Protein AF-A0A1Y1MTU7-F1 (afdb_monomer_lite)

Sequence (161 aa):
QKSFKSRRESYIYLISKDLSSYLIPIFPKISPLELQNSVRKAVVQPAADLAHRLHTSVNVFWLKWPLKTASTRLEVYECFNLADGGRVIDLSGTSPESPSRRNIRYLFDIAPGLFVERVEGGRKLPLKAICRPKVLIHGSENQVTHRATLLTWLYSATRDG

pLDDT: mean 82.58, std 9.61, range [47.03, 93.94]

Structure (mmCIF, N/CA/C/O backbone):
data_AF-A0A1Y1MTU7-F1
#
_entry.id   AF-A0A1Y1MTU7-F1
#
loop_
_atom_site.group_PDB
_atom_site.id
_atom_site.type_symbol
_atom_site.label_atom_id
_atom_site.label_alt_id
_atom_site.label_comp_id
_atom_site.label_asym_id
_atom_site.label_entity_id
_atom_site.label_seq_id
_atom_site.pdbx_PDB_ins_code
_atom_site.Cartn_x
_atom_site.Cartn_y
_atom_site.Cartn_z
_atom_site.occupancy
_atom_site.B_iso_or_equiv
_atom_site.auth_seq_id
_atom_site.auth_comp_id
_atom_site.auth_asym_id
_atom_site.auth_atom_id
_atom_site.pdbx_PDB_model_num
ATOM 1 N N . GLN A 1 1 ? -9.768 6.407 33.317 1.00 56.91 1 GLN A N 1
ATOM 2 C CA . GLN A 1 1 ? -10.245 5.564 32.188 1.00 56.91 1 GLN A CA 1
ATOM 3 C C . GLN A 1 1 ? -11.097 6.292 31.126 1.00 56.91 1 GLN A C 1
ATOM 5 O O . GLN A 1 1 ? -11.031 5.875 29.975 1.00 56.91 1 GLN A O 1
ATOM 10 N N . LYS A 1 2 ? -11.838 7.383 31.417 1.00 60.44 2 LYS A N 1
ATOM 11 C CA . LYS A 1 2 ? -12.585 8.160 30.387 1.00 60.44 2 LYS A CA 1
ATOM 12 C C . LYS A 1 2 ? -11.703 8.686 29.237 1.00 60.44 2 LYS A C 1
ATOM 14 O O . LYS A 1 2 ? -12.102 8.626 28.079 1.00 60.44 2 LYS A O 1
ATOM 19 N N . SER A 1 3 ? -10.465 9.085 29.542 1.00 73.88 3 SER A N 1
ATOM 20 C CA . SER A 1 3 ? -9.485 9.543 28.544 1.00 73.88 3 SER A CA 1
ATOM 21 C C . SER A 1 3 ? -9.030 8.455 27.564 1.00 73.88 3 SER A C 1
ATOM 23 O O . SER A 1 3 ? -8.565 8.771 26.475 1.00 73.88 3 SER A O 1
ATOM 25 N N . PHE A 1 4 ? -9.130 7.169 27.919 1.00 74.44 4 PHE A N 1
ATOM 26 C CA . PHE A 1 4 ? -8.778 6.075 27.009 1.00 74.44 4 PHE A CA 1
ATOM 27 C C . PHE A 1 4 ? -9.902 5.800 26.009 1.00 74.44 4 PHE A C 1
ATOM 29 O O . PHE A 1 4 ? -9.639 5.726 24.813 1.00 74.44 4 PHE A O 1
ATOM 36 N N . LYS A 1 5 ? -11.154 5.724 26.485 1.00 80.19 5 LYS A N 1
ATOM 37 C CA . LYS A 1 5 ? -12.327 5.528 25.618 1.00 80.19 5 LYS A CA 1
ATOM 38 C C . LYS A 1 5 ? -12.449 6.646 24.579 1.00 80.19 5 LYS A C 1
ATOM 40 O O . LYS A 1 5 ? -12.550 6.348 23.397 1.00 80.19 5 LYS A O 1
ATOM 45 N N . SER A 1 6 ? -12.305 7.903 25.005 1.00 83.44 6 SER A N 1
ATOM 46 C CA . SER A 1 6 ? -12.344 9.054 24.095 1.00 83.44 6 SER A CA 1
ATOM 47 C C . SER A 1 6 ? -11.201 9.038 23.068 1.00 83.44 6 SER A C 1
ATOM 49 O O . SER A 1 6 ? -11.454 9.181 21.876 1.00 83.44 6 SER A O 1
ATOM 51 N N . ARG A 1 7 ? -9.951 8.763 23.480 1.00 82.19 7 ARG A N 1
ATOM 52 C CA . ARG A 1 7 ? -8.822 8.632 22.534 1.00 82.19 7 ARG A CA 1
ATOM 53 C C . ARG A 1 7 ? -9.042 7.516 21.515 1.00 82.19 7 ARG A C 1
ATOM 55 O O . ARG A 1 7 ? -8.739 7.695 20.339 1.00 82.19 7 ARG A O 1
ATOM 62 N N . ARG A 1 8 ? -9.574 6.378 21.962 1.00 84.12 8 ARG A N 1
ATOM 63 C CA . ARG A 1 8 ? -9.900 5.242 21.099 1.00 84.12 8 ARG A CA 1
ATOM 64 C C . ARG A 1 8 ? -10.965 5.608 20.069 1.00 84.12 8 ARG A C 1
ATOM 66 O O . ARG A 1 8 ? -10.792 5.300 18.896 1.00 84.12 8 ARG A O 1
ATOM 73 N N . GLU A 1 9 ? -12.041 6.263 20.489 1.00 87.94 9 GLU A N 1
ATOM 74 C CA . GLU A 1 9 ? -13.109 6.702 19.587 1.00 87.94 9 GLU A CA 1
ATOM 75 C C . GLU A 1 9 ? -12.597 7.693 18.539 1.00 87.94 9 GLU A C 1
ATOM 77 O O . GLU A 1 9 ? -12.867 7.503 17.354 1.00 87.94 9 GLU A O 1
ATOM 82 N N . SER A 1 10 ? -11.788 8.677 18.944 1.00 87.75 10 SER A N 1
ATOM 83 C CA . SER A 1 10 ? -11.160 9.625 18.015 1.00 87.75 10 SER A CA 1
ATOM 84 C C . SER A 1 10 ? -10.233 8.932 17.015 1.00 87.75 10 SER A C 1
ATOM 86 O O . SER A 1 10 ? -10.238 9.268 15.833 1.00 87.75 10 SER A O 1
ATOM 88 N N . TYR A 1 11 ? -9.462 7.938 17.464 1.00 86.25 11 TYR A N 1
ATOM 89 C CA . TYR A 1 11 ? -8.569 7.173 16.593 1.00 86.25 11 TYR A CA 1
ATOM 90 C C . TYR A 1 11 ? -9.339 6.323 15.575 1.00 86.25 11 TYR A C 1
ATOM 92 O O . TYR A 1 11 ? -9.039 6.356 14.384 1.00 86.25 11 TYR A O 1
ATOM 100 N N . ILE A 1 12 ? -10.379 5.613 16.023 1.00 90.38 12 ILE A N 1
ATOM 101 C CA . ILE A 1 12 ? -11.255 4.825 15.146 1.00 90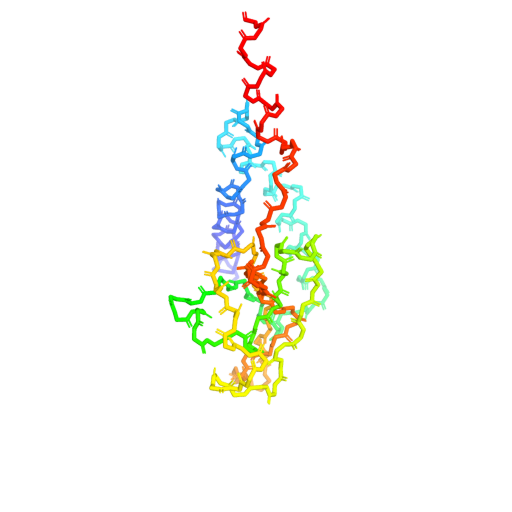.38 12 ILE A CA 1
ATOM 102 C C . ILE A 1 12 ? -11.947 5.729 14.127 1.00 90.38 12 ILE A C 1
ATOM 104 O O . ILE A 1 12 ? -12.039 5.371 12.953 1.00 90.38 12 ILE A O 1
ATOM 108 N N . TYR A 1 13 ? -12.407 6.907 14.549 1.00 91.81 13 TYR A N 1
ATOM 109 C CA . TYR A 1 13 ? -13.000 7.893 13.653 1.00 91.81 13 TYR A CA 1
ATOM 110 C C . TYR A 1 13 ? -12.015 8.350 12.569 1.00 91.81 13 TYR A C 1
ATOM 112 O O . TYR A 1 13 ? -12.375 8.345 11.390 1.00 91.81 13 TYR A O 1
ATOM 120 N N . LEU A 1 14 ? -10.778 8.685 12.953 1.00 89.06 14 LEU A N 1
ATOM 121 C CA . LEU A 1 14 ? -9.739 9.153 12.035 1.00 89.06 14 LEU A CA 1
ATOM 122 C C . LEU A 1 14 ? -9.361 8.079 11.007 1.00 89.06 14 LEU A C 1
ATOM 124 O O . LEU A 1 14 ? -9.408 8.352 9.812 1.00 89.06 14 LEU A O 1
ATOM 128 N N . ILE A 1 15 ? -9.114 6.839 11.445 1.00 88.62 15 ILE A N 1
ATOM 129 C CA . ILE A 1 15 ? -8.839 5.724 10.523 1.00 88.62 15 ILE A CA 1
ATOM 130 C C . ILE A 1 15 ? -10.020 5.476 9.590 1.00 88.62 15 ILE A C 1
ATOM 132 O O . ILE A 1 15 ? -9.827 5.261 8.398 1.00 88.62 15 ILE A O 1
ATOM 136 N N . SER A 1 16 ? -11.249 5.502 10.111 1.00 92.19 16 SER A N 1
ATOM 137 C CA . SER A 1 16 ? -12.436 5.268 9.282 1.00 92.19 16 SER A CA 1
ATOM 138 C C . SER A 1 16 ? -12.584 6.345 8.211 1.00 92.19 16 SER A C 1
ATOM 140 O O . SER A 1 16 ? -12.948 6.029 7.082 1.00 92.19 16 SER A O 1
ATOM 142 N N . LYS A 1 17 ? -12.279 7.605 8.543 1.00 91.19 17 LYS A N 1
ATOM 143 C CA . LYS A 1 17 ? -12.283 8.720 7.591 1.00 91.19 17 LYS A CA 1
ATOM 144 C C . LYS A 1 17 ? -11.222 8.528 6.505 1.00 91.19 17 LYS A C 1
ATOM 146 O O . LYS A 1 17 ? -11.549 8.628 5.326 1.00 91.19 17 LYS A O 1
ATOM 151 N N . ASP A 1 18 ? -9.989 8.216 6.898 1.00 87.81 18 ASP A N 1
ATOM 152 C CA . ASP A 1 18 ? -8.878 8.020 5.963 1.00 87.81 18 ASP A CA 1
ATOM 153 C C . ASP A 1 18 ? -9.128 6.828 5.042 1.00 87.81 18 ASP A C 1
ATOM 155 O O . ASP A 1 18 ? -9.006 6.946 3.829 1.00 87.81 18 ASP A O 1
ATOM 159 N N . LEU A 1 19 ? -9.550 5.686 5.588 1.00 88.38 19 LEU A N 1
ATOM 160 C CA . LEU A 1 19 ? -9.809 4.496 4.782 1.00 88.38 19 LEU A CA 1
ATOM 161 C C . LEU A 1 19 ? -10.961 4.721 3.797 1.00 88.38 19 LEU A C 1
ATOM 163 O O . LEU A 1 19 ? -10.907 4.266 2.659 1.00 88.38 19 LEU A O 1
ATOM 167 N N . SER A 1 20 ? -11.981 5.471 4.212 1.00 90.38 20 SER A N 1
ATOM 168 C CA . SER A 1 20 ? -13.109 5.790 3.337 1.00 90.38 20 SER A CA 1
ATOM 169 C C . SER A 1 20 ? -12.714 6.735 2.214 1.00 90.38 20 SER A C 1
ATOM 171 O O . SER A 1 20 ? -13.192 6.549 1.102 1.00 90.38 20 SER A O 1
ATOM 173 N N . SER A 1 21 ? -11.811 7.694 2.450 1.00 88.00 21 SER A N 1
ATOM 174 C CA . SER A 1 21 ? -11.359 8.611 1.395 1.00 88.00 21 SER A CA 1
ATOM 175 C C . SER A 1 21 ? -10.667 7.875 0.242 1.00 88.00 21 SER A C 1
ATOM 177 O O . SER A 1 21 ? -10.899 8.212 -0.918 1.00 88.00 21 SER A O 1
ATOM 179 N N . TYR A 1 22 ? -9.919 6.806 0.540 1.00 85.19 22 TYR A N 1
ATOM 180 C CA . TYR A 1 22 ? -9.323 5.934 -0.476 1.00 85.19 22 TYR A CA 1
ATOM 181 C C . TYR A 1 22 ? -10.348 5.061 -1.213 1.00 85.19 22 TYR A C 1
ATOM 183 O O . TYR A 1 22 ? -10.104 4.666 -2.350 1.00 85.19 22 TYR A O 1
ATOM 191 N N . LEU A 1 23 ? -11.487 4.751 -0.585 1.00 85.94 23 LEU A N 1
ATOM 192 C CA . LEU A 1 23 ? -12.527 3.888 -1.155 1.00 85.94 23 LEU A CA 1
ATOM 193 C C . LEU A 1 23 ? -13.595 4.653 -1.950 1.00 85.94 23 LEU A C 1
ATOM 195 O O . LEU A 1 23 ? -14.268 4.041 -2.777 1.00 85.94 23 LEU A O 1
ATOM 199 N N . ILE A 1 24 ? -13.741 5.969 -1.753 1.00 87.31 24 ILE A N 1
ATOM 200 C CA . ILE A 1 24 ? -14.709 6.811 -2.485 1.00 87.31 24 ILE A CA 1
ATOM 201 C C . ILE A 1 24 ? -14.661 6.591 -4.011 1.00 87.31 24 ILE A C 1
ATOM 203 O O . ILE A 1 24 ? -15.729 6.401 -4.593 1.00 87.31 24 ILE A O 1
ATOM 207 N N . PRO A 1 25 ? -13.486 6.542 -4.678 1.00 85.19 25 PRO A N 1
ATOM 208 C CA . PRO A 1 25 ? -13.426 6.334 -6.128 1.00 85.19 25 PRO A CA 1
ATOM 209 C C . PRO A 1 25 ? -14.019 4.996 -6.596 1.00 85.19 25 PRO A C 1
ATOM 211 O O . PRO A 1 25 ? -14.447 4.882 -7.740 1.00 85.19 25 PRO A O 1
ATOM 214 N N . ILE A 1 26 ? -14.047 3.985 -5.722 1.00 87.62 26 ILE A N 1
ATOM 215 C CA . ILE A 1 26 ? -14.569 2.642 -6.017 1.00 87.62 26 ILE A CA 1
ATOM 216 C C . ILE A 1 26 ? -16.092 2.591 -5.813 1.00 87.62 26 ILE A C 1
ATOM 218 O O . ILE A 1 26 ? -16.784 1.830 -6.488 1.00 87.62 26 ILE A O 1
ATOM 222 N N . PHE A 1 27 ? -16.633 3.425 -4.918 1.00 85.75 27 PHE A N 1
ATOM 223 C CA . PHE A 1 27 ? -18.054 3.452 -4.556 1.00 85.75 27 PHE A CA 1
ATOM 224 C C . PHE A 1 27 ? -18.708 4.810 -4.869 1.00 85.75 27 PHE A C 1
ATOM 226 O O . PHE A 1 27 ? -19.190 5.484 -3.958 1.00 85.75 27 PHE A O 1
ATOM 233 N N . PRO A 1 28 ? -18.807 5.211 -6.152 1.00 81.44 28 PRO A N 1
ATOM 234 C CA . PRO A 1 28 ? -19.260 6.552 -6.537 1.00 81.44 28 PRO A CA 1
ATOM 235 C C . PRO A 1 28 ? -20.729 6.849 -6.190 1.00 81.44 28 PRO A C 1
ATOM 237 O O . PRO A 1 28 ? -21.139 8.004 -6.189 1.00 81.44 28 PRO A O 1
ATOM 240 N N . LYS A 1 29 ? -21.537 5.816 -5.913 1.00 88.38 29 LYS A N 1
ATOM 241 C CA . LYS A 1 29 ? -22.973 5.936 -5.606 1.00 88.38 29 LYS A CA 1
ATOM 242 C C . LYS A 1 29 ? -23.281 6.060 -4.110 1.00 88.38 29 LYS A C 1
ATOM 244 O O . LYS A 1 29 ? -24.436 6.271 -3.758 1.00 88.38 29 LYS A O 1
ATOM 249 N N . ILE A 1 30 ? -22.287 5.877 -3.241 1.00 89.81 30 ILE A N 1
ATOM 250 C CA . ILE A 1 30 ? -22.466 5.907 -1.785 1.00 89.81 30 ILE A CA 1
ATOM 251 C C . ILE A 1 30 ? -21.982 7.258 -1.271 1.00 89.81 30 ILE A C 1
ATOM 253 O O . ILE A 1 30 ? -20.907 7.723 -1.652 1.00 89.81 30 ILE A O 1
ATOM 257 N N . SER A 1 31 ? -22.752 7.893 -0.386 1.00 92.69 31 SER A N 1
ATOM 258 C CA . SER A 1 31 ? -22.308 9.154 0.203 1.00 92.69 31 SER A CA 1
ATOM 259 C C . SER A 1 31 ? -21.047 8.943 1.064 1.00 92.69 31 SER A C 1
ATOM 261 O O . SER A 1 31 ? -20.906 7.904 1.719 1.00 92.69 31 SER A O 1
ATOM 263 N N . PRO A 1 32 ? -20.125 9.923 1.143 1.00 89.00 32 PRO A N 1
ATOM 264 C CA . PRO A 1 32 ? -18.910 9.788 1.953 1.00 89.00 32 PRO A CA 1
ATOM 265 C C . PRO A 1 32 ? -19.190 9.437 3.421 1.00 89.00 32 PRO A C 1
ATOM 267 O O . PRO A 1 32 ? -18.441 8.679 4.036 1.00 89.00 32 PRO A O 1
ATOM 270 N N . LEU A 1 33 ? -20.290 9.957 3.974 1.00 92.06 33 LEU A N 1
ATOM 271 C CA . LEU A 1 33 ? -20.700 9.710 5.354 1.00 92.06 33 LEU A CA 1
ATOM 272 C C . LEU A 1 33 ? -21.207 8.276 5.561 1.00 92.06 33 LEU A C 1
ATOM 274 O O . LEU A 1 33 ? -20.858 7.633 6.552 1.00 92.06 33 LEU A O 1
ATOM 278 N N . GLU A 1 34 ? -22.015 7.755 4.636 1.00 92.75 34 GLU A N 1
ATOM 279 C CA . GLU A 1 34 ? -22.486 6.367 4.691 1.00 92.75 34 GLU A CA 1
ATOM 280 C C . GLU A 1 34 ? -21.334 5.384 4.513 1.00 92.75 34 GLU A C 1
ATOM 282 O O . GLU A 1 34 ? -21.235 4.419 5.275 1.00 92.75 34 GLU A O 1
ATOM 287 N N . LEU A 1 35 ? -20.426 5.663 3.573 1.00 91.44 35 LEU A N 1
ATOM 288 C CA . LEU A 1 35 ? -19.230 4.856 3.362 1.00 91.44 35 LEU A CA 1
ATOM 289 C C . LEU A 1 35 ? -18.371 4.830 4.629 1.00 91.44 35 LEU A C 1
ATOM 291 O O . LEU A 1 35 ? -18.019 3.751 5.102 1.00 91.44 35 LEU A O 1
ATOM 295 N N . GLN A 1 36 ? -18.129 5.991 5.246 1.00 93.69 36 GLN A N 1
ATOM 296 C CA . GLN A 1 36 ? -17.398 6.085 6.510 1.00 93.69 36 GLN A CA 1
ATOM 297 C C . GLN A 1 36 ? -18.053 5.291 7.634 1.00 93.69 36 GLN A C 1
ATOM 299 O O . GLN A 1 36 ? -17.369 4.565 8.359 1.00 93.69 36 GLN A O 1
ATOM 304 N N . ASN A 1 37 ? -19.370 5.398 7.786 1.00 93.19 37 ASN A N 1
ATOM 305 C CA . ASN A 1 37 ? -20.098 4.666 8.815 1.00 93.19 37 ASN A CA 1
ATOM 306 C C . ASN A 1 37 ? -20.071 3.152 8.577 1.00 93.19 37 ASN A C 1
ATOM 308 O O . ASN A 1 37 ? -19.912 2.388 9.533 1.00 93.19 37 ASN A O 1
ATOM 312 N N . SER A 1 38 ? -20.191 2.722 7.320 1.00 93.19 38 SER A N 1
ATOM 313 C CA . SER A 1 38 ? -20.116 1.315 6.926 1.00 93.19 38 SER A CA 1
ATOM 314 C C . SER A 1 38 ? -18.723 0.742 7.196 1.00 93.19 38 SER A C 1
ATOM 316 O O . SER A 1 38 ? -18.585 -0.225 7.943 1.00 93.19 38 SER A O 1
ATOM 318 N N . VAL A 1 39 ? -17.675 1.415 6.711 1.00 92.50 39 VAL A N 1
ATOM 319 C CA . VAL A 1 39 ? -16.266 1.051 6.928 1.00 92.50 39 VAL A CA 1
ATOM 320 C C . VAL A 1 39 ? -15.928 0.993 8.417 1.00 92.50 39 VAL A C 1
ATOM 322 O O . VAL A 1 39 ? -15.296 0.039 8.882 1.00 92.50 39 VAL A O 1
ATOM 325 N N . ARG A 1 40 ? -16.390 1.980 9.193 1.00 93.31 40 ARG A N 1
ATOM 326 C CA . ARG A 1 40 ? -16.198 2.006 10.643 1.00 93.31 40 ARG A CA 1
ATOM 327 C C . ARG A 1 40 ? -16.771 0.756 11.302 1.00 93.31 40 ARG A C 1
ATOM 329 O O . ARG A 1 40 ? -16.073 0.126 12.091 1.00 93.31 40 ARG A O 1
ATOM 336 N N . LYS A 1 41 ? -18.029 0.415 11.006 1.00 93.62 41 LYS A N 1
ATOM 337 C CA . LYS A 1 41 ? -18.750 -0.695 11.651 1.00 93.62 41 LYS A CA 1
ATOM 338 C C . LYS A 1 41 ? -18.269 -2.068 11.182 1.00 93.62 41 LYS A C 1
ATOM 340 O O . LYS A 1 41 ? -18.147 -2.964 12.007 1.00 93.62 41 LYS A O 1
ATOM 345 N N . ALA A 1 42 ? -18.006 -2.224 9.888 1.00 92.12 42 ALA A N 1
ATOM 346 C CA . ALA A 1 42 ? -17.687 -3.515 9.285 1.00 92.12 42 ALA A CA 1
ATOM 347 C C . ALA A 1 42 ? -16.203 -3.891 9.403 1.00 92.12 42 ALA A C 1
ATOM 349 O O . ALA A 1 42 ? -15.885 -5.073 9.490 1.00 92.12 42 ALA A O 1
ATOM 350 N N . VAL A 1 43 ? -15.296 -2.906 9.410 1.00 91.19 43 VAL A N 1
ATOM 351 C CA . VAL A 1 43 ? -13.849 -3.158 9.298 1.00 91.19 43 VAL A CA 1
ATOM 352 C C . VAL A 1 43 ? -13.083 -2.587 10.484 1.00 91.19 43 VAL A C 1
ATOM 354 O O . VAL A 1 43 ? -12.451 -3.330 11.233 1.00 91.19 43 VAL A O 1
ATOM 357 N N . VAL A 1 44 ? -13.140 -1.267 10.682 1.00 90.56 44 VAL A N 1
ATOM 358 C CA . VAL A 1 44 ? -12.215 -0.575 11.597 1.00 90.56 44 VAL A CA 1
ATOM 359 C C . VAL A 1 44 ? -12.492 -0.927 13.057 1.00 90.56 44 VAL A C 1
ATOM 361 O O . VAL A 1 44 ? -11.566 -1.236 13.806 1.00 90.56 44 VAL A O 1
ATOM 364 N N . GLN A 1 45 ? -13.760 -0.901 13.470 1.00 90.06 45 GLN A N 1
ATOM 365 C CA . GLN A 1 45 ? -14.167 -1.192 14.843 1.00 90.06 45 GLN A CA 1
ATOM 366 C C . GLN A 1 45 ? -13.868 -2.659 15.224 1.00 90.06 45 GLN A C 1
ATOM 368 O O . GLN A 1 45 ? -13.146 -2.850 16.206 1.00 90.06 45 GLN A O 1
ATOM 373 N N . PRO A 1 46 ? -14.276 -3.681 14.436 1.00 90.19 46 PRO A N 1
ATOM 374 C CA . PRO A 1 46 ? -13.910 -5.074 14.701 1.00 90.19 46 PRO A CA 1
ATOM 375 C C . PRO A 1 46 ? -12.398 -5.321 14.721 1.00 90.19 46 PRO A C 1
ATOM 377 O O . PRO A 1 46 ? -11.912 -6.029 15.600 1.00 90.19 46 PRO A O 1
ATOM 380 N N . ALA A 1 47 ? -11.636 -4.711 13.806 1.00 86.12 47 ALA A N 1
ATOM 381 C CA . ALA A 1 47 ? -10.180 -4.850 13.780 1.00 86.12 47 ALA A CA 1
ATOM 382 C C . ALA A 1 47 ? -9.524 -4.256 15.038 1.00 86.12 47 ALA A C 1
ATOM 384 O O . ALA A 1 47 ? -8.634 -4.871 15.626 1.00 86.12 47 ALA A O 1
ATOM 385 N N . ALA A 1 48 ? -9.992 -3.090 15.494 1.00 85.50 48 ALA A N 1
ATOM 386 C CA . ALA A 1 48 ? -9.513 -2.471 16.727 1.00 85.50 48 ALA A CA 1
ATOM 387 C C . ALA A 1 48 ? -9.877 -3.297 17.974 1.00 85.50 48 ALA A C 1
ATOM 389 O O . ALA A 1 48 ? -9.073 -3.397 18.902 1.00 85.50 48 ALA A O 1
ATOM 390 N N . ASP A 1 49 ? -11.076 -3.887 18.012 1.00 86.88 49 ASP A N 1
ATOM 391 C CA . ASP A 1 49 ? -11.505 -4.792 19.085 1.00 86.88 49 ASP A CA 1
ATOM 392 C C . ASP A 1 49 ? -10.664 -6.076 19.114 1.00 86.88 49 ASP A C 1
ATOM 394 O O . ASP A 1 49 ? -10.217 -6.499 20.182 1.00 86.88 49 ASP A O 1
ATOM 398 N N . LEU A 1 50 ? -10.387 -6.663 17.948 1.00 83.88 50 LEU A N 1
ATOM 399 C CA . LEU A 1 50 ? -9.540 -7.846 17.821 1.00 83.88 50 LEU A CA 1
ATOM 400 C C . LEU A 1 50 ? -8.099 -7.561 18.264 1.00 83.88 50 LEU A C 1
ATOM 402 O O . LEU A 1 50 ? -7.556 -8.302 19.079 1.00 83.88 50 LEU A O 1
ATOM 406 N N . ALA A 1 51 ? -7.503 -6.464 17.791 1.00 80.44 51 ALA A N 1
ATOM 407 C CA . ALA A 1 51 ? -6.154 -6.050 18.177 1.00 80.44 51 ALA A CA 1
ATOM 408 C C . ALA A 1 51 ? -6.027 -5.831 19.694 1.00 80.44 51 ALA A C 1
ATOM 410 O O . ALA A 1 51 ? -5.028 -6.210 20.310 1.00 80.44 51 ALA A O 1
ATOM 411 N N . HIS A 1 52 ? -7.064 -5.259 20.315 1.00 80.94 52 HIS A N 1
ATOM 412 C CA . HIS A 1 52 ? -7.115 -5.094 21.763 1.00 80.94 52 HIS A CA 1
ATOM 413 C C . HIS A 1 52 ? -7.157 -6.443 22.494 1.00 80.94 52 HIS A C 1
ATOM 415 O O . HIS A 1 52 ? -6.378 -6.646 23.422 1.00 80.94 52 HIS A O 1
ATOM 421 N N . ARG A 1 53 ? -8.014 -7.378 22.055 1.00 81.38 53 ARG A N 1
ATOM 422 C CA . ARG A 1 53 ? -8.145 -8.719 22.661 1.00 81.38 53 ARG A CA 1
ATOM 423 C C . ARG A 1 53 ? -6.881 -9.560 22.526 1.00 81.38 53 ARG A C 1
ATOM 425 O O . ARG A 1 53 ? -6.528 -10.289 23.445 1.00 81.38 53 ARG A O 1
ATOM 432 N N . LEU A 1 54 ? -6.206 -9.459 21.386 1.00 76.31 54 LEU A N 1
ATOM 433 C CA . LEU A 1 54 ? -4.989 -10.214 21.100 1.00 76.31 54 LEU A CA 1
ATOM 434 C C . LEU A 1 54 ? -3.729 -9.584 21.714 1.00 76.31 54 LEU A C 1
ATOM 436 O O . LEU A 1 54 ? -2.636 -10.094 21.488 1.00 76.31 54 LEU A O 1
ATOM 440 N N . HIS A 1 55 ? -3.854 -8.476 22.457 1.00 69.56 55 HIS A N 1
ATOM 441 C CA . HIS A 1 55 ? -2.721 -7.714 22.990 1.00 69.56 55 HIS A CA 1
ATOM 442 C C . HIS A 1 55 ? -1.658 -7.391 21.923 1.00 69.56 55 HIS A C 1
ATOM 444 O O . HIS A 1 55 ? -0.473 -7.264 22.227 1.00 69.56 55 HIS A O 1
ATOM 450 N N . THR A 1 56 ? -2.057 -7.197 20.658 1.00 66.81 56 THR A N 1
ATOM 451 C CA . THR A 1 56 ? -1.113 -6.907 19.559 1.00 66.81 56 THR A CA 1
ATOM 452 C C . THR A 1 56 ? -0.510 -5.500 19.656 1.00 66.81 56 THR A C 1
ATOM 454 O O . THR A 1 56 ? 0.207 -5.067 18.757 1.00 66.81 56 THR A O 1
ATOM 457 N N . SER A 1 57 ? -0.781 -4.775 20.748 1.00 59.25 57 SER A N 1
ATOM 458 C CA . SER A 1 57 ? -0.505 -3.353 20.965 1.00 59.25 57 SER A CA 1
ATOM 459 C C . SER A 1 57 ? 0.970 -2.983 21.105 1.00 59.25 57 SER A C 1
ATOM 461 O O . SER A 1 57 ? 1.276 -1.841 21.437 1.00 59.25 57 SER A O 1
ATOM 463 N N . VAL A 1 58 ? 1.889 -3.918 20.889 1.00 64.75 58 VAL A N 1
ATOM 464 C CA . VAL A 1 58 ? 3.326 -3.632 20.927 1.00 64.75 58 VAL A CA 1
ATOM 465 C C . VAL A 1 58 ? 3.820 -3.118 19.573 1.00 64.75 58 VAL A C 1
ATOM 467 O O . VAL A 1 58 ? 4.758 -2.332 19.506 1.00 64.75 58 VAL A O 1
ATOM 470 N N . ASN A 1 59 ? 3.176 -3.525 18.480 1.00 74.56 59 ASN A N 1
ATOM 471 C CA . ASN A 1 59 ? 3.650 -3.237 17.133 1.00 74.56 59 ASN A CA 1
ATOM 472 C C . ASN A 1 59 ? 2.751 -2.200 16.455 1.00 74.56 59 ASN A C 1
ATOM 474 O O . ASN A 1 59 ? 1.537 -2.374 16.369 1.00 74.56 59 ASN A O 1
ATOM 478 N N . VAL A 1 60 ? 3.356 -1.129 15.949 1.00 80.00 60 VAL A N 1
ATOM 479 C CA . VAL A 1 60 ? 2.682 -0.083 15.177 1.00 80.00 60 VAL A CA 1
ATOM 480 C C . VAL A 1 60 ? 2.879 -0.373 13.695 1.00 80.00 60 VAL A C 1
ATOM 482 O O . VAL A 1 60 ? 4.007 -0.527 13.232 1.00 80.00 60 VAL A O 1
ATOM 485 N N . PHE A 1 61 ? 1.790 -0.449 12.938 1.00 82.69 61 PHE A N 1
ATOM 486 C CA . PHE A 1 61 ? 1.840 -0.694 11.500 1.00 82.69 61 PHE A CA 1
ATOM 487 C C . PHE A 1 61 ? 1.663 0.609 10.726 1.00 82.69 61 PHE A C 1
ATOM 489 O O . PHE A 1 61 ? 0.855 1.458 11.098 1.00 82.69 61 PHE A O 1
ATOM 496 N N . TRP A 1 62 ? 2.410 0.753 9.637 1.00 81.38 62 TRP A N 1
ATOM 497 C CA . TRP A 1 62 ? 2.436 1.953 8.814 1.00 81.38 62 TRP A CA 1
ATOM 498 C C . TRP A 1 62 ? 2.253 1.593 7.346 1.00 81.38 62 TRP A C 1
ATOM 500 O O . TRP A 1 62 ? 2.970 0.740 6.823 1.00 81.38 62 TRP A O 1
ATOM 510 N N . LEU A 1 63 ? 1.339 2.293 6.677 1.00 86.06 63 LEU A N 1
ATOM 511 C CA . LEU A 1 63 ? 1.242 2.300 5.222 1.00 86.06 63 LEU A CA 1
ATOM 512 C C . LEU A 1 63 ? 2.005 3.511 4.696 1.00 86.06 63 LEU A C 1
ATOM 514 O O . LEU A 1 63 ? 1.703 4.643 5.075 1.00 86.06 63 LEU A O 1
ATOM 518 N N . LYS A 1 64 ? 3.019 3.282 3.859 1.00 87.88 64 LYS A N 1
ATOM 519 C CA . LYS A 1 64 ? 3.832 4.361 3.282 1.00 87.88 64 LYS A CA 1
ATOM 520 C C . LYS A 1 64 ? 3.881 4.245 1.768 1.00 87.88 64 LYS A C 1
ATOM 522 O O . LYS A 1 64 ? 4.329 3.227 1.240 1.00 87.88 64 LYS A O 1
ATOM 527 N N . TRP A 1 65 ? 3.439 5.301 1.094 1.00 90.25 65 TRP A N 1
ATOM 528 C CA . TRP A 1 65 ? 3.635 5.467 -0.342 1.00 90.25 65 TRP A CA 1
ATOM 529 C C . TRP A 1 65 ? 5.122 5.667 -0.669 1.00 90.25 65 TRP A C 1
ATOM 531 O O . TRP A 1 65 ? 5.885 6.102 0.207 1.00 90.25 65 TRP A O 1
ATOM 541 N N . PRO A 1 66 ? 5.556 5.330 -1.896 1.00 89.75 66 PRO A N 1
ATOM 542 C CA . PRO A 1 66 ? 6.890 5.670 -2.372 1.00 89.75 66 PRO A CA 1
ATOM 543 C C . PRO A 1 66 ? 7.191 7.165 -2.194 1.00 89.75 66 PRO A C 1
ATOM 545 O O . PRO A 1 66 ? 6.306 8.020 -2.175 1.00 89.75 66 PRO A O 1
ATOM 548 N N . LEU A 1 67 ? 8.467 7.482 -1.979 1.00 86.00 67 LEU A N 1
ATOM 549 C CA . LEU A 1 67 ? 8.901 8.865 -1.787 1.00 86.00 67 LEU A CA 1
ATOM 550 C C . LEU A 1 67 ? 9.050 9.548 -3.148 1.00 86.00 67 LEU A C 1
ATOM 552 O O . LEU A 1 67 ? 9.209 8.885 -4.164 1.00 86.00 67 LEU A O 1
ATOM 556 N N . LYS A 1 68 ? 9.126 10.884 -3.177 1.00 83.44 68 LYS A N 1
ATOM 557 C CA . LYS A 1 68 ? 9.399 11.638 -4.420 1.00 83.44 68 LYS A CA 1
ATOM 558 C C . LYS A 1 68 ? 10.689 11.205 -5.133 1.00 83.44 68 LYS A C 1
ATOM 560 O O . LYS A 1 68 ? 10.835 11.412 -6.328 1.00 83.44 68 LYS A O 1
ATOM 565 N N . THR A 1 69 ? 11.620 10.604 -4.396 1.00 83.50 69 THR A N 1
ATOM 566 C CA . THR A 1 69 ? 12.878 10.043 -4.898 1.00 83.50 69 THR A CA 1
ATOM 567 C C . THR A 1 69 ? 12.754 8.580 -5.338 1.00 83.50 69 THR A C 1
ATOM 569 O O . THR A 1 69 ? 13.764 7.898 -5.485 1.00 83.50 69 THR A O 1
ATOM 572 N N . ALA A 1 70 ? 11.535 8.066 -5.541 1.00 82.12 70 ALA A N 1
ATOM 573 C CA . ALA A 1 70 ? 11.322 6.662 -5.872 1.00 82.12 70 ALA A CA 1
ATOM 574 C C . ALA A 1 70 ? 12.051 6.235 -7.154 1.00 82.12 70 ALA A C 1
ATOM 576 O O . ALA A 1 70 ? 12.585 5.130 -7.216 1.00 82.12 70 ALA A O 1
ATOM 577 N N . SER A 1 71 ? 12.153 7.139 -8.133 1.00 82.75 71 SER A N 1
ATOM 578 C CA . SER A 1 71 ? 12.842 6.901 -9.404 1.00 82.75 71 SER A CA 1
ATOM 579 C C . SER A 1 71 ? 14.328 6.564 -9.258 1.00 82.75 71 SER A C 1
ATOM 581 O O . SER A 1 71 ? 14.861 5.842 -10.095 1.00 82.75 71 SER A O 1
ATOM 583 N N . THR A 1 72 ? 14.998 7.038 -8.203 1.00 83.25 72 THR A N 1
ATOM 584 C CA . THR A 1 72 ? 16.436 6.803 -7.984 1.00 83.25 72 THR A CA 1
ATOM 585 C C . THR A 1 72 ? 16.724 5.634 -7.045 1.00 83.25 72 THR A C 1
ATOM 587 O O . THR A 1 72 ? 17.857 5.160 -6.995 1.00 83.25 72 THR A O 1
ATOM 590 N N . ARG A 1 73 ? 15.713 5.140 -6.316 1.00 86.56 73 ARG A N 1
ATOM 591 C CA . ARG A 1 73 ? 15.854 4.108 -5.274 1.00 86.56 73 ARG A CA 1
ATOM 592 C C . ARG A 1 73 ? 14.974 2.887 -5.520 1.00 86.56 73 ARG A C 1
ATOM 594 O O . ARG A 1 73 ? 14.260 2.425 -4.634 1.00 86.56 73 ARG A O 1
ATOM 601 N N . LEU A 1 74 ? 15.008 2.349 -6.734 1.00 88.06 74 LEU A N 1
ATOM 602 C CA . LEU A 1 74 ? 14.144 1.229 -7.113 1.00 88.06 74 LEU A CA 1
ATOM 603 C C . LEU A 1 74 ? 14.407 -0.068 -6.317 1.00 88.06 74 LEU A C 1
ATOM 605 O O . LEU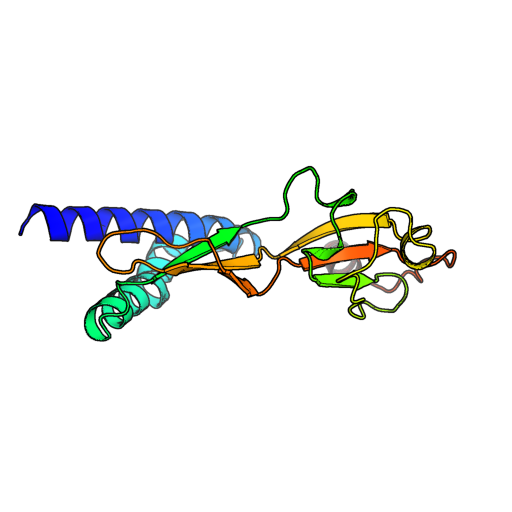 A 1 74 ? 13.499 -0.880 -6.177 1.00 88.06 74 LEU A O 1
ATOM 609 N N . GLU A 1 75 ? 15.588 -0.238 -5.706 1.00 87.50 75 GLU A N 1
ATOM 610 C CA . GLU A 1 75 ? 15.940 -1.405 -4.870 1.00 87.50 75 GLU A CA 1
ATOM 611 C C . GLU A 1 75 ? 15.038 -1.596 -3.648 1.00 87.50 75 GLU A C 1
ATOM 613 O O . GLU A 1 75 ? 14.951 -2.706 -3.119 1.00 87.50 75 GLU A O 1
ATOM 618 N N . VAL A 1 76 ? 14.403 -0.527 -3.155 1.00 88.19 76 VAL A N 1
ATOM 619 C CA . VAL A 1 76 ? 13.549 -0.608 -1.960 1.00 88.19 76 VAL A CA 1
ATOM 620 C C . VAL A 1 76 ? 12.088 -0.929 -2.287 1.00 88.19 76 VAL A C 1
ATOM 622 O O . VAL A 1 76 ? 11.290 -1.111 -1.363 1.00 88.19 76 VAL A O 1
ATOM 625 N N . TYR A 1 77 ? 11.738 -1.022 -3.572 1.00 90.75 77 TYR A N 1
ATOM 626 C CA . TYR A 1 77 ? 10.378 -1.249 -4.052 1.00 90.75 77 TYR A CA 1
ATOM 627 C C . TYR A 1 77 ? 10.241 -2.592 -4.764 1.00 90.75 77 TYR A C 1
ATOM 629 O O . TYR A 1 77 ? 11.209 -3.193 -5.225 1.00 90.75 77 TYR A O 1
ATOM 637 N N . GLU A 1 78 ? 9.006 -3.065 -4.856 1.00 92.12 78 GLU A N 1
ATOM 638 C CA . GLU A 1 78 ? 8.632 -4.155 -5.747 1.00 92.12 78 GLU A CA 1
ATOM 639 C C . GLU A 1 78 ? 8.275 -3.552 -7.111 1.00 92.12 78 GLU A C 1
ATOM 641 O O . GLU A 1 78 ? 7.301 -2.803 -7.238 1.00 92.12 78 GLU A O 1
ATOM 646 N N . CYS A 1 79 ? 9.110 -3.817 -8.116 1.00 91.38 79 CYS A N 1
ATOM 647 C CA . CYS A 1 79 ? 9.023 -3.163 -9.416 1.00 91.38 79 CYS A CA 1
ATOM 648 C C . CYS A 1 79 ? 8.275 -4.043 -10.419 1.00 91.38 79 CYS A C 1
ATOM 650 O O . CYS A 1 79 ? 8.728 -5.137 -10.743 1.00 91.38 79 CYS A O 1
ATOM 652 N N . PHE A 1 80 ? 7.155 -3.553 -10.943 1.00 91.25 80 PHE A N 1
ATOM 653 C CA . PHE A 1 80 ? 6.360 -4.234 -11.964 1.00 91.25 80 PHE A CA 1
ATOM 654 C C . PHE A 1 80 ? 6.748 -3.706 -13.344 1.00 91.25 80 PHE A C 1
ATOM 656 O O . PHE A 1 80 ? 6.601 -2.513 -13.605 1.00 91.25 80 PHE A O 1
ATOM 663 N N . ASN A 1 81 ? 7.239 -4.569 -14.236 1.00 88.31 81 ASN A N 1
ATOM 664 C CA . ASN A 1 81 ? 7.634 -4.161 -15.581 1.00 88.31 81 ASN A CA 1
ATOM 665 C C . ASN A 1 81 ? 6.452 -4.173 -16.544 1.00 88.31 81 ASN A C 1
ATOM 667 O O . ASN A 1 81 ? 5.956 -5.230 -16.930 1.00 88.31 81 ASN A O 1
ATOM 671 N N . LEU A 1 82 ? 6.058 -2.988 -16.996 1.00 87.06 82 LEU A N 1
ATOM 672 C CA . LEU A 1 82 ? 4.995 -2.812 -17.974 1.00 87.06 82 LEU A CA 1
ATOM 673 C C . LEU A 1 82 ? 5.295 -3.511 -19.310 1.00 87.06 82 LEU A C 1
ATOM 6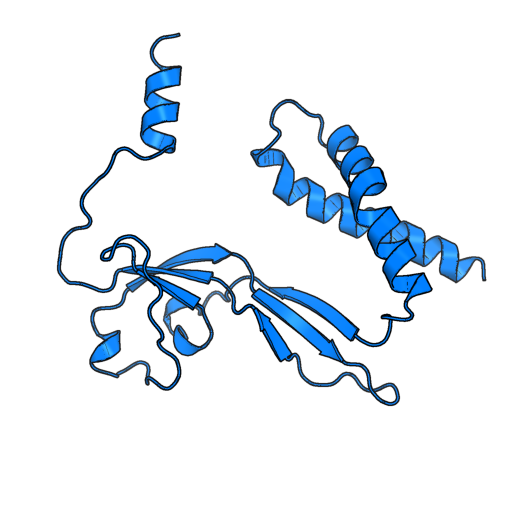75 O O . LEU A 1 82 ? 4.389 -4.079 -19.913 1.00 87.06 82 LEU A O 1
ATOM 679 N N . ALA A 1 83 ? 6.552 -3.493 -19.764 1.00 84.25 83 ALA A N 1
ATOM 680 C CA . ALA A 1 83 ? 6.934 -4.094 -21.043 1.00 84.25 83 ALA A CA 1
ATOM 681 C C . ALA A 1 83 ? 6.863 -5.630 -21.034 1.00 84.25 83 ALA A C 1
ATOM 683 O O . ALA A 1 83 ? 6.662 -6.240 -22.079 1.00 84.25 83 ALA A O 1
ATOM 684 N N . ASP A 1 84 ? 6.977 -6.245 -19.855 1.00 82.19 84 ASP A N 1
ATOM 685 C CA . ASP A 1 84 ? 6.928 -7.699 -19.659 1.00 82.19 84 ASP A CA 1
ATOM 686 C C . ASP A 1 84 ? 5.611 -8.127 -18.987 1.00 82.19 84 ASP A C 1
ATOM 688 O O . ASP A 1 84 ? 5.574 -8.930 -18.054 1.00 82.19 84 ASP A O 1
ATOM 692 N N . GLY A 1 85 ? 4.502 -7.503 -19.400 1.00 77.38 85 GLY A N 1
ATOM 693 C CA . GLY A 1 85 ? 3.156 -7.876 -18.955 1.00 77.38 85 GLY A CA 1
ATOM 694 C C . GLY A 1 85 ? 2.900 -7.715 -17.452 1.00 77.38 85 GLY A C 1
ATOM 695 O O . GLY A 1 85 ? 2.008 -8.370 -16.919 1.00 77.38 85 GLY A O 1
ATOM 696 N N . GLY A 1 86 ? 3.667 -6.869 -16.760 1.00 82.06 86 GLY A N 1
ATOM 697 C CA . GLY A 1 86 ? 3.554 -6.654 -15.319 1.00 82.06 86 GLY A CA 1
ATOM 698 C C . GLY A 1 86 ? 4.315 -7.674 -14.471 1.00 82.06 86 GLY A C 1
ATOM 699 O O . GLY A 1 86 ? 4.008 -7.823 -13.291 1.00 82.06 86 GLY A O 1
ATOM 700 N N . ARG A 1 87 ? 5.297 -8.392 -15.024 1.00 86.12 87 ARG A N 1
ATOM 701 C CA . ARG A 1 87 ? 6.162 -9.261 -14.214 1.00 86.12 87 ARG A CA 1
ATOM 702 C C . ARG A 1 87 ? 7.012 -8.452 -13.237 1.00 86.12 87 ARG A C 1
ATOM 704 O O . ARG A 1 87 ? 7.443 -7.336 -13.532 1.00 86.12 87 ARG A O 1
ATOM 711 N N . VAL A 1 88 ? 7.240 -9.035 -12.063 1.00 89.19 88 VAL A N 1
ATOM 712 C CA . VAL A 1 88 ? 8.059 -8.421 -11.014 1.00 89.19 88 VAL A CA 1
ATOM 713 C C . VAL A 1 88 ? 9.532 -8.558 -11.382 1.00 89.19 88 VAL A C 1
ATOM 715 O O . VAL A 1 88 ? 10.004 -9.658 -11.661 1.00 89.19 88 VAL A O 1
ATOM 718 N N . ILE A 1 89 ? 10.253 -7.441 -11.356 1.00 88.12 89 ILE A N 1
ATOM 719 C CA . ILE A 1 89 ? 11.708 -7.395 -11.474 1.00 88.12 89 ILE A CA 1
ATOM 720 C C . ILE A 1 89 ? 12.286 -7.134 -10.089 1.00 88.12 89 ILE A C 1
ATOM 722 O O . ILE A 1 89 ? 11.940 -6.147 -9.436 1.00 88.12 89 ILE A O 1
ATOM 726 N N . ASP A 1 90 ? 13.196 -8.005 -9.658 1.00 85.06 90 ASP A N 1
ATOM 727 C CA . ASP A 1 90 ? 13.977 -7.763 -8.453 1.00 85.06 90 ASP A CA 1
ATOM 728 C C . ASP A 1 90 ? 15.202 -6.907 -8.784 1.00 85.06 90 ASP A C 1
ATOM 730 O O . ASP A 1 90 ? 16.085 -7.303 -9.543 1.00 85.06 90 ASP A O 1
ATOM 734 N N . LEU A 1 91 ? 15.233 -5.707 -8.211 1.00 85.19 91 LEU A N 1
ATOM 735 C CA . LEU A 1 91 ? 16.357 -4.777 -8.300 1.00 85.19 91 LEU A CA 1
ATOM 736 C C . LEU A 1 91 ? 17.110 -4.673 -6.973 1.00 85.19 91 LEU A C 1
ATOM 738 O O . LEU A 1 91 ? 17.960 -3.791 -6.812 1.00 85.19 91 LEU A O 1
ATOM 742 N N . SER A 1 92 ? 16.823 -5.551 -6.011 1.00 83.12 92 SER A N 1
ATOM 743 C CA . SER A 1 92 ? 17.563 -5.587 -4.759 1.00 83.12 92 SER A CA 1
ATOM 744 C C . SER A 1 92 ? 19.050 -5.879 -5.011 1.00 83.12 92 SER A C 1
ATOM 746 O O . SER A 1 92 ? 19.421 -6.656 -5.886 1.00 83.12 92 SER A O 1
ATOM 748 N N . GLY A 1 93 ? 19.931 -5.158 -4.311 1.00 80.25 93 GLY A N 1
ATOM 749 C CA . GLY A 1 93 ? 21.386 -5.317 -4.449 1.00 80.25 93 GLY A CA 1
ATOM 750 C C . GLY A 1 93 ? 22.010 -4.742 -5.730 1.00 80.25 93 GLY A C 1
ATOM 751 O O . GLY A 1 93 ? 23.227 -4.792 -5.876 1.00 80.25 93 GLY A O 1
ATOM 752 N N . THR A 1 94 ? 21.224 -4.155 -6.637 1.00 82.25 94 THR A N 1
ATOM 753 C CA . THR A 1 94 ? 21.761 -3.479 -7.830 1.00 82.25 94 THR A CA 1
ATOM 754 C C . THR A 1 94 ? 22.062 -2.006 -7.542 1.00 82.25 94 THR A C 1
ATOM 756 O O . THR A 1 94 ? 21.272 -1.321 -6.891 1.00 82.25 94 THR A O 1
ATOM 759 N N . SER A 1 95 ? 23.201 -1.497 -8.021 1.00 80.00 95 SER A N 1
ATOM 760 C CA . SER A 1 95 ? 23.516 -0.066 -7.923 1.00 80.00 95 SER A CA 1
ATOM 761 C C . SER A 1 95 ? 22.686 0.742 -8.931 1.00 80.00 95 SER A C 1
ATOM 763 O O . SER A 1 95 ? 22.328 0.199 -9.982 1.00 80.00 95 SER A O 1
ATOM 765 N N . PRO A 1 96 ? 22.402 2.034 -8.668 1.00 74.31 96 PRO A N 1
ATOM 766 C CA . PRO A 1 96 ? 21.713 2.908 -9.623 1.00 74.31 96 PRO A CA 1
ATOM 767 C C . PRO A 1 96 ? 22.350 2.913 -11.023 1.00 74.31 96 PRO A C 1
ATOM 769 O O . PRO A 1 96 ? 21.630 2.896 -12.012 1.00 74.31 96 PRO A O 1
ATOM 772 N N . GLU A 1 97 ? 23.680 2.815 -11.092 1.00 78.62 97 GLU A N 1
ATOM 773 C CA . GLU A 1 97 ? 24.465 2.822 -12.339 1.00 78.62 97 GLU A CA 1
ATOM 774 C C . GLU A 1 97 ? 24.649 1.437 -12.984 1.00 78.62 97 GLU A C 1
ATOM 776 O O . GLU A 1 97 ? 25.355 1.281 -13.988 1.00 78.62 97 GLU A O 1
ATOM 781 N N . SER A 1 98 ? 24.064 0.393 -12.392 1.00 80.25 98 SER A N 1
ATOM 782 C CA . SER A 1 98 ? 24.232 -0.971 -12.888 1.00 80.25 98 SER A CA 1
ATOM 783 C C . SER A 1 98 ? 23.662 -1.126 -14.307 1.00 80.25 98 SER A C 1
ATOM 785 O O . SER A 1 98 ? 22.635 -0.527 -14.638 1.00 80.25 98 SER A O 1
ATOM 787 N N . PRO A 1 99 ? 24.277 -1.968 -15.160 1.00 77.88 99 PRO A N 1
ATOM 788 C CA . PRO A 1 99 ? 23.772 -2.236 -16.508 1.00 77.88 99 PRO A CA 1
ATOM 789 C C . PRO A 1 99 ? 22.303 -2.676 -16.512 1.00 77.88 99 PRO A C 1
ATOM 791 O O . PRO A 1 99 ? 21.536 -2.238 -17.364 1.00 77.88 99 PRO A O 1
ATOM 794 N N . SER A 1 100 ? 21.895 -3.450 -15.500 1.00 76.06 100 SER A N 1
ATOM 795 C CA . SER A 1 100 ? 20.521 -3.920 -15.299 1.00 76.06 100 SER A CA 1
ATOM 796 C C . SER A 1 100 ? 19.500 -2.795 -15.099 1.00 76.06 100 SER A C 1
ATOM 798 O O . SER A 1 100 ? 18.312 -3.033 -15.278 1.00 76.06 100 SER A O 1
ATOM 800 N N . ARG A 1 101 ? 19.934 -1.578 -14.736 1.00 78.81 101 ARG A N 1
ATOM 801 C CA . ARG A 1 101 ? 19.063 -0.412 -14.516 1.00 78.81 101 ARG A CA 1
ATOM 802 C C . ARG A 1 101 ? 19.086 0.626 -15.631 1.00 78.81 101 ARG A C 1
ATOM 804 O O . ARG A 1 101 ? 18.198 1.472 -15.654 1.00 78.81 101 ARG A O 1
ATOM 811 N N . ARG A 1 102 ? 20.036 0.566 -16.572 1.00 79.56 102 ARG A N 1
ATOM 812 C CA . ARG A 1 102 ? 20.201 1.605 -17.613 1.00 79.56 102 ARG A CA 1
ATOM 813 C C . ARG A 1 102 ? 18.943 1.836 -18.448 1.00 79.56 102 ARG A C 1
ATOM 815 O O . ARG A 1 102 ? 18.642 2.971 -18.798 1.00 79.56 102 ARG A O 1
ATOM 822 N N . ASN A 1 103 ? 18.190 0.769 -18.703 1.00 82.19 103 ASN A N 1
ATOM 823 C CA . ASN A 1 103 ? 16.970 0.806 -19.507 1.00 82.19 103 ASN A CA 1
ATOM 824 C C . ASN A 1 103 ? 15.693 0.732 -18.655 1.00 82.19 103 ASN A C 1
ATOM 826 O O . ASN A 1 103 ? 14.631 0.401 -19.175 1.00 82.19 103 ASN A O 1
ATOM 830 N N . ILE A 1 104 ? 15.788 1.016 -17.350 1.00 88.00 104 ILE A N 1
ATOM 831 C CA . ILE A 1 104 ? 14.645 1.015 -16.438 1.00 88.00 104 ILE A CA 1
ATOM 832 C C . ILE A 1 104 ? 14.197 2.448 -16.175 1.00 88.00 104 ILE A C 1
ATOM 834 O O . ILE A 1 104 ? 14.937 3.260 -15.626 1.00 88.00 104 ILE A O 1
ATOM 838 N N . ARG A 1 105 ? 12.945 2.747 -16.520 1.00 88.81 105 ARG A N 1
ATOM 839 C CA . ARG A 1 105 ? 12.296 4.021 -16.205 1.00 88.81 105 ARG A CA 1
ATOM 840 C C . ARG A 1 105 ? 11.164 3.808 -15.218 1.00 88.81 105 ARG A C 1
ATOM 842 O O . ARG A 1 105 ? 10.268 3.005 -15.456 1.00 88.81 105 ARG A O 1
ATOM 849 N N . TYR A 1 106 ? 11.193 4.556 -14.123 1.00 90.62 106 TYR A N 1
ATOM 850 C CA . TYR A 1 106 ? 10.053 4.672 -13.220 1.00 90.62 106 TYR A CA 1
ATOM 851 C C . TYR A 1 106 ? 8.896 5.390 -13.925 1.00 90.62 106 TYR A C 1
AT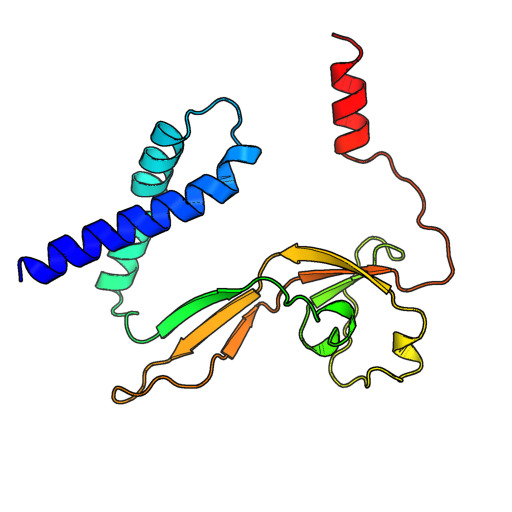OM 853 O O . TYR A 1 106 ? 9.121 6.395 -14.602 1.00 90.62 106 TYR A O 1
ATOM 861 N N . LEU A 1 107 ? 7.674 4.882 -13.754 1.00 90.25 107 LEU A N 1
ATOM 862 C CA . LEU A 1 107 ? 6.464 5.487 -14.308 1.00 90.25 107 LEU A CA 1
ATOM 863 C C . LEU A 1 107 ? 5.612 6.124 -13.207 1.00 90.25 107 LEU A C 1
ATOM 865 O O . LEU A 1 107 ? 5.441 7.340 -13.205 1.00 90.25 107 LEU A O 1
ATOM 869 N N . PHE A 1 108 ? 5.074 5.319 -12.286 1.00 89.94 108 PHE A N 1
ATOM 870 C CA . PHE A 1 108 ? 4.224 5.801 -11.192 1.00 89.94 108 PHE A CA 1
ATOM 871 C C . PHE A 1 108 ? 4.071 4.778 -10.055 1.00 89.94 108 PHE A C 1
ATOM 873 O O . PHE A 1 108 ? 4.420 3.600 -10.184 1.00 89.94 108 PHE A O 1
ATOM 880 N N . ASP A 1 109 ? 3.508 5.239 -8.938 1.00 91.94 109 ASP A N 1
ATOM 881 C CA . ASP A 1 109 ? 3.234 4.439 -7.743 1.00 91.94 109 ASP A CA 1
ATOM 882 C C . ASP A 1 109 ? 1.966 3.594 -7.904 1.00 91.94 109 ASP A C 1
ATOM 884 O O . ASP A 1 109 ? 0.903 4.114 -8.236 1.00 91.94 109 ASP A O 1
ATOM 888 N N . ILE A 1 110 ? 2.060 2.291 -7.623 1.00 90.25 110 ILE A N 1
ATOM 889 C CA . ILE A 1 110 ? 0.917 1.367 -7.698 1.00 90.25 110 ILE A CA 1
ATOM 890 C C . ILE A 1 110 ? 0.261 1.212 -6.325 1.00 90.25 110 ILE A C 1
ATOM 892 O O . ILE A 1 110 ? -0.959 1.296 -6.206 1.00 90.25 110 ILE A O 1
ATOM 896 N N . ALA A 1 111 ? 1.058 0.936 -5.287 1.00 89.19 111 ALA A N 1
ATOM 897 C CA . ALA A 1 111 ? 0.538 0.644 -3.951 1.00 89.19 111 ALA A CA 1
ATOM 898 C C . ALA A 1 111 ? 1.527 1.029 -2.838 1.00 89.19 111 ALA A C 1
ATOM 900 O O . ALA A 1 111 ? 2.746 0.911 -3.026 1.00 89.19 111 ALA A O 1
ATOM 901 N N . PRO A 1 112 ? 1.031 1.424 -1.648 1.00 91.75 112 PRO A N 1
ATOM 902 C CA . PRO A 1 112 ? 1.884 1.699 -0.503 1.00 91.75 112 PRO A CA 1
ATOM 903 C C . PRO A 1 112 ? 2.482 0.402 0.053 1.00 91.75 112 PRO A C 1
ATOM 905 O O . PRO A 1 112 ? 1.893 -0.674 -0.040 1.00 91.75 112 PRO A O 1
ATOM 908 N N . GLY A 1 113 ? 3.650 0.513 0.679 1.00 90.06 113 GLY A N 1
ATOM 909 C CA . GLY A 1 113 ? 4.246 -0.584 1.437 1.00 90.06 113 GLY A CA 1
ATOM 910 C C . GLY A 1 113 ? 3.671 -0.668 2.844 1.00 90.06 113 GLY A C 1
ATOM 911 O O . GLY A 1 113 ? 3.265 0.347 3.416 1.00 90.06 113 GLY A O 1
ATOM 912 N N . LEU A 1 114 ? 3.694 -1.870 3.414 1.00 89.69 114 LEU A N 1
ATOM 913 C CA . LEU A 1 114 ? 3.317 -2.138 4.797 1.00 89.69 114 LEU A CA 1
ATOM 914 C C . LEU A 1 114 ? 4.576 -2.316 5.640 1.00 89.69 114 LEU A C 1
ATOM 916 O O . LEU A 1 114 ? 5.402 -3.190 5.374 1.00 89.69 114 LEU A O 1
ATOM 920 N N . PHE A 1 115 ? 4.695 -1.518 6.691 1.00 89.56 115 PHE A N 1
ATOM 921 C CA . PHE A 1 115 ? 5.831 -1.526 7.601 1.00 89.56 115 PHE A CA 1
ATOM 922 C C . PHE A 1 115 ? 5.365 -1.752 9.031 1.00 89.56 115 PHE A C 1
ATOM 924 O O . PHE A 1 115 ? 4.256 -1.370 9.398 1.00 89.56 115 PHE A O 1
ATOM 931 N N . VAL A 1 116 ? 6.236 -2.332 9.848 1.00 88.50 116 VAL A N 1
ATOM 932 C CA . VAL A 1 116 ? 6.022 -2.519 11.280 1.00 88.50 116 VAL A CA 1
ATOM 933 C C . VAL A 1 116 ? 7.120 -1.835 12.076 1.00 88.50 116 VAL A C 1
ATOM 935 O O . VAL A 1 116 ? 8.305 -2.009 11.814 1.00 88.50 116 VAL A O 1
ATOM 938 N N . GLU A 1 117 ? 6.709 -1.056 13.059 1.00 88.81 117 GLU A N 1
ATOM 939 C CA . GLU A 1 117 ? 7.537 -0.420 14.071 1.00 88.81 117 GLU A CA 1
ATOM 940 C C . GLU A 1 117 ? 7.244 -1.133 15.394 1.00 88.81 117 GLU A C 1
ATOM 942 O O . GLU A 1 117 ? 6.156 -1.004 15.958 1.00 88.81 117 GLU A O 1
ATOM 947 N N . ARG A 1 118 ? 8.180 -1.964 15.856 1.00 84.31 118 ARG A N 1
ATOM 948 C CA . ARG A 1 118 ? 8.017 -2.713 17.110 1.00 84.31 118 ARG A CA 1
ATOM 949 C C . ARG A 1 118 ? 8.371 -1.833 18.302 1.00 84.31 118 ARG A C 1
ATOM 951 O O . ARG A 1 118 ? 9.289 -1.023 18.200 1.00 84.31 118 ARG A O 1
ATOM 958 N N . VAL A 1 119 ? 7.687 -2.000 19.429 1.00 80.62 119 VAL A N 1
ATOM 959 C CA . VAL A 1 119 ? 7.989 -1.269 20.669 1.00 80.62 119 VAL A CA 1
ATOM 960 C C . VAL A 1 119 ? 8.498 -2.231 21.736 1.00 80.62 119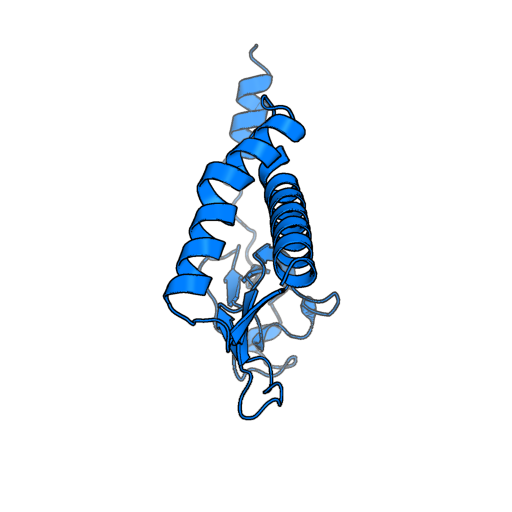 VAL A C 1
ATOM 962 O O . VAL A 1 119 ? 7.720 -2.880 22.415 1.00 80.62 119 VAL A O 1
ATOM 965 N N . GLU A 1 120 ? 9.806 -2.313 21.942 1.00 79.62 120 GLU A N 1
ATOM 966 C CA . GLU A 1 120 ? 10.386 -3.188 22.969 1.00 79.62 120 GLU A CA 1
ATOM 967 C C . GLU A 1 120 ? 10.912 -2.344 24.135 1.00 79.62 120 GLU A C 1
ATOM 969 O O . GLU A 1 120 ? 11.619 -1.356 23.937 1.00 79.62 120 GLU A O 1
ATOM 974 N N . GLY A 1 121 ? 10.512 -2.676 25.369 1.00 75.81 121 GLY A N 1
ATOM 975 C CA . GLY A 1 121 ? 10.964 -1.961 26.574 1.00 75.81 121 GLY A CA 1
ATOM 976 C C . GLY A 1 121 ? 10.653 -0.456 26.580 1.00 75.81 121 GLY A C 1
ATOM 977 O O . GLY A 1 121 ? 11.420 0.329 27.131 1.00 75.81 121 GLY A O 1
ATOM 978 N N . GLY A 1 122 ? 9.571 -0.030 25.916 1.00 73.38 122 GLY A N 1
ATOM 979 C CA . GLY A 1 122 ? 9.201 1.385 25.783 1.00 73.38 122 GLY A CA 1
ATOM 980 C C . GLY A 1 122 ? 9.986 2.160 24.716 1.00 73.38 122 GLY A C 1
ATOM 981 O O . GLY A 1 122 ? 9.762 3.360 24.557 1.00 73.38 122 GLY A O 1
ATOM 982 N N . ARG A 1 123 ? 10.871 1.502 23.954 1.00 78.88 123 ARG A N 1
ATOM 983 C CA . ARG A 1 123 ? 11.594 2.099 22.822 1.00 78.88 123 ARG A CA 1
ATOM 984 C C . ARG A 1 123 ? 11.029 1.606 21.498 1.00 78.88 123 ARG A C 1
ATOM 986 O O . ARG A 1 123 ? 10.798 0.415 21.309 1.00 78.88 123 ARG A O 1
ATOM 993 N N . LYS A 1 124 ? 10.836 2.537 20.564 1.00 81.75 124 LYS A N 1
ATOM 994 C CA . LYS A 1 124 ? 10.464 2.222 19.183 1.00 81.75 124 LYS A CA 1
ATOM 995 C C . LYS A 1 124 ? 11.693 1.713 18.435 1.00 81.75 124 LYS A C 1
ATOM 997 O O . LYS A 1 124 ? 12.703 2.410 18.362 1.00 81.75 124 LYS A O 1
ATOM 1002 N N . LEU A 1 125 ? 11.608 0.499 17.909 1.00 84.69 125 LEU A N 1
ATOM 1003 C CA . LEU A 1 125 ? 12.621 -0.094 17.046 1.00 84.69 125 LEU A CA 1
ATOM 1004 C C . LEU A 1 125 ? 12.484 0.429 15.608 1.00 84.69 125 LEU A C 1
ATOM 1006 O O . LEU A 1 125 ? 11.412 0.905 15.228 1.00 84.69 125 LEU A O 1
ATOM 1010 N N . PRO A 1 126 ? 13.541 0.322 14.782 1.00 86.75 126 PRO A N 1
ATOM 1011 C CA . PRO A 1 126 ? 13.476 0.721 13.383 1.00 86.75 126 PRO A CA 1
ATOM 1012 C C . PRO A 1 126 ? 12.322 0.048 12.631 1.00 86.75 126 PRO A C 1
ATOM 1014 O O . PRO A 1 126 ? 12.027 -1.133 12.826 1.00 86.75 126 PRO A O 1
ATOM 1017 N N . LEU A 1 127 ? 11.695 0.807 11.731 1.00 87.50 127 LEU A N 1
ATOM 1018 C CA . LEU A 1 127 ? 10.659 0.304 10.832 1.00 87.50 127 LEU A CA 1
ATOM 1019 C C . LEU A 1 127 ? 11.191 -0.853 9.983 1.00 87.50 127 LEU A C 1
ATOM 1021 O O . LEU A 1 127 ? 12.113 -0.684 9.187 1.00 87.50 127 LEU A O 1
ATOM 1025 N N . LYS A 1 128 ? 10.546 -2.010 10.096 1.00 89.50 128 LYS A N 1
ATOM 1026 C CA . LYS A 1 128 ? 10.796 -3.177 9.256 1.00 89.50 128 LYS A CA 1
ATOM 1027 C C . LYS A 1 128 ? 9.720 -3.269 8.179 1.00 89.50 128 LYS A C 1
ATOM 1029 O O . LYS A 1 128 ? 8.532 -3.223 8.487 1.00 89.50 128 LYS A O 1
ATOM 1034 N N . ALA A 1 129 ? 10.120 -3.419 6.919 1.00 87.50 129 ALA A N 1
ATOM 1035 C CA . ALA A 1 129 ? 9.176 -3.693 5.839 1.00 87.50 129 ALA A CA 1
ATOM 1036 C C . ALA A 1 129 ? 8.580 -5.101 6.005 1.00 87.50 129 ALA A C 1
ATOM 1038 O O . ALA A 1 129 ? 9.319 -6.075 6.146 1.00 87.50 129 ALA A O 1
ATOM 1039 N N . ILE A 1 130 ? 7.251 -5.192 5.995 1.00 87.75 130 ILE A N 1
ATOM 1040 C CA . ILE A 1 130 ? 6.506 -6.450 5.847 1.00 87.75 130 ILE A CA 1
ATOM 1041 C C . ILE A 1 130 ? 6.247 -6.683 4.361 1.00 87.75 130 ILE A C 1
ATOM 1043 O O . ILE A 1 130 ? 6.573 -7.741 3.834 1.00 87.75 130 ILE A O 1
ATOM 1047 N N . CYS A 1 131 ? 5.717 -5.664 3.682 1.00 90.12 131 CYS A N 1
ATOM 1048 C CA . CYS A 1 131 ? 5.518 -5.646 2.237 1.00 90.12 131 CYS A CA 1
ATOM 1049 C C . CYS A 1 131 ? 6.157 -4.375 1.679 1.00 90.12 131 CYS A C 1
ATOM 1051 O O . CYS A 1 131 ? 5.899 -3.280 2.188 1.00 90.12 131 CYS A O 1
ATOM 1053 N N . ARG A 1 132 ? 6.995 -4.502 0.647 1.00 91.25 132 ARG A N 1
ATOM 1054 C CA . ARG A 1 132 ? 7.589 -3.334 -0.013 1.00 91.25 132 ARG A CA 1
ATOM 1055 C C . ARG A 1 132 ? 6.503 -2.572 -0.791 1.00 91.25 132 ARG A C 1
ATOM 1057 O O . ARG A 1 132 ? 5.556 -3.199 -1.264 1.00 91.25 132 ARG A O 1
ATOM 1064 N N . PRO A 1 133 ? 6.608 -1.239 -0.920 1.00 92.81 133 PRO A N 1
ATOM 1065 C CA . PRO A 1 133 ? 5.738 -0.491 -1.819 1.00 92.81 133 PRO A CA 1
ATOM 1066 C C . PRO A 1 133 ? 5.906 -0.972 -3.262 1.00 92.81 133 PRO A C 1
ATOM 1068 O O . PRO A 1 133 ? 6.997 -1.402 -3.644 1.00 92.81 133 PRO A O 1
ATOM 1071 N N . LYS A 1 134 ? 4.837 -0.873 -4.052 1.00 93.94 134 LYS A N 1
ATOM 1072 C CA . LYS A 1 134 ? 4.803 -1.338 -5.441 1.00 93.94 134 LYS A CA 1
ATOM 1073 C C . LYS A 1 134 ? 4.859 -0.158 -6.392 1.00 93.94 134 LYS A C 1
ATOM 1075 O O . LYS A 1 134 ? 4.089 0.792 -6.239 1.00 93.94 134 LYS A O 1
ATOM 1080 N N . VAL A 1 135 ? 5.727 -0.248 -7.388 1.00 93.62 135 VAL A N 1
ATOM 1081 C CA . VAL A 1 135 ? 5.906 0.785 -8.414 1.00 93.62 135 VAL A CA 1
ATOM 1082 C C . VAL A 1 135 ? 5.839 0.162 -9.797 1.00 93.62 135 VAL A C 1
ATOM 1084 O O . VAL A 1 135 ? 6.260 -0.980 -9.993 1.00 93.62 135 VAL A O 1
ATOM 1087 N N . LEU A 1 136 ? 5.309 0.914 -10.756 1.00 92.19 136 LEU A N 1
ATOM 1088 C CA . LEU A 1 136 ? 5.340 0.526 -12.156 1.00 92.19 136 LEU A CA 1
ATOM 1089 C C . LEU A 1 136 ? 6.599 1.094 -12.802 1.00 92.19 136 LEU A C 1
ATOM 1091 O O . LEU A 1 136 ? 6.903 2.283 -12.673 1.00 92.19 136 LEU A O 1
ATOM 1095 N N . ILE A 1 137 ? 7.307 0.237 -13.525 1.00 91.81 137 ILE A N 1
ATOM 1096 C CA . ILE A 1 137 ? 8.490 0.591 -14.296 1.00 91.81 137 ILE A CA 1
ATOM 1097 C C . ILE A 1 137 ? 8.321 0.148 -15.750 1.00 91.81 137 ILE A C 1
ATOM 1099 O O . ILE A 1 137 ? 7.508 -0.717 -16.075 1.00 91.81 137 ILE A O 1
ATOM 1103 N N . HIS A 1 138 ? 9.127 0.717 -16.632 1.00 89.56 138 HIS A N 1
ATOM 1104 C CA . HIS A 1 138 ? 9.312 0.254 -18.001 1.00 89.56 138 HIS A CA 1
ATOM 1105 C C . HIS A 1 138 ? 10.768 -0.173 -18.164 1.00 89.56 138 HIS A C 1
ATOM 1107 O O . HIS A 1 138 ? 11.663 0.638 -17.949 1.00 89.56 138 HIS A O 1
ATOM 1113 N N . GLY A 1 139 ? 10.993 -1.460 -18.440 1.00 79.62 139 GLY A N 1
ATOM 1114 C CA . GLY A 1 139 ? 12.314 -2.095 -18.426 1.00 79.62 139 GLY A CA 1
ATOM 1115 C C . GLY A 1 139 ? 12.710 -2.741 -19.753 1.00 79.62 139 GLY A C 1
ATOM 1116 O O . GLY A 1 139 ? 13.122 -3.897 -19.755 1.00 79.62 139 GLY A O 1
ATOM 1117 N N . SER A 1 140 ? 12.538 -2.054 -20.885 1.00 71.25 140 SER A N 1
ATOM 1118 C CA . SER A 1 140 ? 12.997 -2.536 -22.198 1.00 71.25 140 SER A CA 1
ATOM 1119 C C . SER A 1 140 ? 13.042 -1.409 -23.230 1.00 71.25 140 SER A C 1
ATOM 1121 O O . SER A 1 140 ? 12.323 -0.430 -23.083 1.00 71.25 140 SER A O 1
ATOM 1123 N N . GLU A 1 141 ? 13.765 -1.587 -24.334 1.00 65.88 141 GLU A N 1
ATOM 1124 C CA . GLU A 1 141 ? 13.673 -0.682 -25.497 1.00 65.88 141 GLU A CA 1
ATOM 1125 C C . GLU A 1 141 ? 12.408 -0.918 -26.343 1.00 65.88 141 GLU A C 1
ATOM 1127 O O . GLU A 1 141 ? 12.028 -0.073 -27.152 1.00 65.88 141 GLU A O 1
ATOM 1132 N N . ASN A 1 142 ? 11.720 -2.044 -26.135 1.00 65.94 142 ASN A N 1
ATOM 1133 C CA . ASN A 1 142 ? 10.536 -2.403 -26.905 1.00 65.94 142 ASN A CA 1
ATOM 1134 C C . ASN A 1 142 ? 9.323 -1.547 -26.513 1.00 65.94 142 ASN A C 1
ATOM 1136 O O . ASN A 1 142 ? 9.092 -1.228 -25.339 1.00 65.94 142 ASN A O 1
ATOM 1140 N N . GLN A 1 143 ? 8.513 -1.207 -27.519 1.00 68.06 143 GLN A N 1
ATOM 1141 C CA . GLN A 1 143 ? 7.249 -0.514 -27.302 1.00 68.06 143 GLN A CA 1
ATOM 1142 C C . GLN A 1 143 ? 6.275 -1.405 -26.525 1.00 68.06 143 GLN A C 1
ATOM 1144 O O . GLN A 1 143 ? 6.151 -2.603 -26.782 1.00 68.06 143 GLN A O 1
ATOM 1149 N N . VAL A 1 144 ? 5.558 -0.801 -25.578 1.00 70.31 144 VAL A N 1
ATOM 1150 C CA . VAL A 1 144 ? 4.485 -1.478 -24.847 1.00 70.31 144 VAL A CA 1
ATOM 1151 C C . VAL A 1 144 ? 3.342 -1.731 -25.821 1.00 70.31 144 VAL A C 1
ATOM 1153 O O . VAL A 1 144 ? 2.786 -0.794 -26.393 1.00 70.31 144 VAL A O 1
ATOM 1156 N N . THR A 1 145 ? 2.973 -2.995 -26.018 1.00 68.19 145 THR A N 1
ATOM 1157 C CA . THR A 1 145 ? 1.840 -3.337 -26.878 1.00 68.19 145 THR A CA 1
ATOM 1158 C C . THR A 1 145 ? 0.559 -2.819 -26.227 1.00 68.19 145 THR A C 1
ATOM 1160 O O . THR A 1 145 ? 0.168 -3.291 -25.157 1.00 68.19 145 THR A O 1
ATOM 1163 N N . HIS A 1 146 ? -0.103 -1.846 -26.856 1.00 64.75 146 HIS A N 1
ATOM 1164 C CA . HIS A 1 146 ? -1.400 -1.363 -26.392 1.00 64.75 146 HIS A CA 1
ATOM 1165 C C . HIS A 1 146 ? -2.413 -2.512 -26.437 1.00 64.75 146 HIS A C 1
ATOM 1167 O O . HIS A 1 146 ? -2.781 -2.994 -27.507 1.00 64.75 146 HIS A O 1
ATOM 1173 N N . ARG A 1 147 ? -2.872 -2.954 -25.265 1.00 63.03 147 ARG A N 1
ATOM 1174 C CA . ARG A 1 147 ? -4.037 -3.835 -25.134 1.00 63.03 147 ARG A CA 1
ATOM 1175 C C . ARG A 1 147 ? -5.229 -3.007 -24.682 1.00 63.03 147 ARG A C 1
ATOM 1177 O O . ARG A 1 147 ? -5.048 -1.998 -24.000 1.00 63.03 147 ARG A O 1
ATOM 1184 N N . ALA A 1 148 ? -6.436 -3.425 -25.062 1.00 61.28 148 ALA A N 1
ATOM 1185 C CA . ALA A 1 148 ? -7.661 -2.791 -24.589 1.00 61.28 148 ALA A CA 1
ATOM 1186 C C . ALA A 1 148 ? -7.647 -2.774 -23.053 1.00 61.28 148 ALA A C 1
ATOM 1188 O O . ALA A 1 148 ? -7.650 -3.823 -22.409 1.00 61.28 148 ALA A O 1
ATOM 1189 N N . THR A 1 149 ? -7.540 -1.583 -22.468 1.00 67.62 149 THR A N 1
ATOM 1190 C CA . THR A 1 149 ? -7.536 -1.435 -21.012 1.00 67.62 149 THR A CA 1
ATOM 1191 C C . THR A 1 149 ? -8.969 -1.407 -20.501 1.00 67.62 149 THR A C 1
ATOM 1193 O O . THR A 1 149 ? -9.892 -1.058 -21.237 1.00 67.62 149 THR A O 1
ATOM 1196 N N . LEU A 1 150 ? -9.161 -1.712 -19.217 1.00 66.12 150 LEU A N 1
ATOM 1197 C CA . LEU A 1 150 ? -10.454 -1.551 -18.542 1.00 66.12 150 LEU A CA 1
ATOM 1198 C C . LEU A 1 150 ? -10.987 -0.115 -18.699 1.00 66.12 150 LEU A C 1
ATOM 1200 O O . LEU A 1 150 ? -12.180 0.077 -18.880 1.00 66.12 150 LEU A O 1
ATOM 1204 N N . LEU A 1 151 ? -10.095 0.882 -18.734 1.00 61.88 151 LEU A N 1
ATOM 1205 C CA . LEU A 1 151 ? -10.435 2.270 -19.053 1.00 61.88 151 LEU A CA 1
ATOM 1206 C C . LEU A 1 151 ? -10.911 2.429 -20.500 1.00 61.88 151 LEU A C 1
ATOM 1208 O O . LEU A 1 151 ? -11.938 3.051 -20.720 1.00 61.88 151 LEU A O 1
ATOM 1212 N N . THR A 1 152 ? -10.221 1.847 -21.484 1.00 66.88 152 THR A N 1
ATOM 1213 C CA . THR A 1 152 ? -10.664 1.855 -22.891 1.00 66.88 152 THR A CA 1
ATOM 1214 C C . THR A 1 152 ? -12.048 1.217 -23.047 1.00 66.88 152 THR A C 1
ATOM 1216 O O . THR A 1 152 ? -12.886 1.733 -23.785 1.00 66.88 152 THR A O 1
ATOM 1219 N N . TRP A 1 153 ? -12.308 0.124 -22.325 1.00 70.56 153 TRP A N 1
ATOM 1220 C CA . TRP A 1 153 ? -13.616 -0.527 -22.298 1.00 70.56 153 TRP A CA 1
ATOM 1221 C C . TRP A 1 153 ? -14.679 0.339 -21.610 1.00 70.56 153 TRP A C 1
ATOM 1223 O O . TRP A 1 153 ? -15.751 0.535 -22.164 1.00 70.56 153 TRP A O 1
ATOM 1233 N N . LEU A 1 154 ? -14.376 0.933 -20.453 1.00 68.88 154 LEU A N 1
ATOM 1234 C CA . LEU A 1 154 ? -15.300 1.837 -19.760 1.00 68.88 154 LEU A CA 1
ATOM 1235 C C . LEU A 1 154 ? -15.645 3.058 -20.622 1.00 68.88 154 LEU A C 1
ATOM 1237 O O . LEU A 1 154 ? -16.816 3.383 -20.758 1.00 68.88 154 LEU A O 1
ATOM 1241 N N . TYR A 1 155 ? -14.648 3.685 -21.255 1.00 70.25 155 TYR A N 1
ATOM 1242 C CA . TYR A 1 155 ? -14.845 4.840 -22.136 1.00 70.25 155 TYR A CA 1
ATOM 1243 C C . TYR A 1 155 ? -15.681 4.518 -23.379 1.00 70.25 155 TYR A C 1
ATOM 1245 O O . TYR A 1 155 ? -16.436 5.373 -23.840 1.00 70.25 155 TYR A O 1
ATOM 1253 N N . SER A 1 156 ? -15.538 3.314 -23.939 1.00 73.19 156 SER A N 1
ATOM 1254 C CA . SER A 1 156 ? -16.369 2.869 -25.066 1.00 73.19 156 SER A CA 1
ATOM 1255 C C . SER A 1 156 ?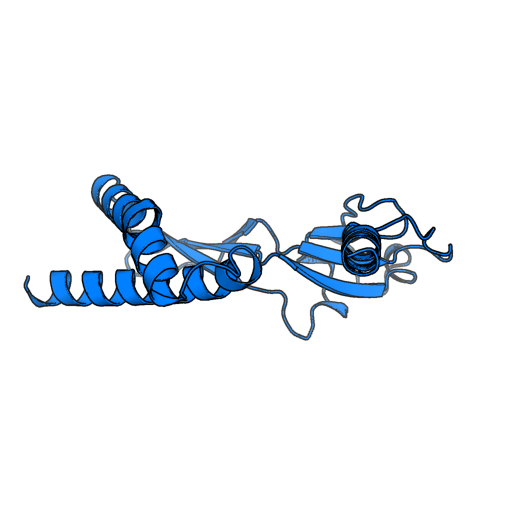 -17.783 2.519 -24.609 1.00 73.19 156 SER A C 1
ATOM 1257 O O . SER A 1 156 ? -18.736 3.013 -25.198 1.00 73.19 156 SER A O 1
ATOM 1259 N N . ALA A 1 157 ? -17.932 1.796 -23.499 1.00 69.88 157 ALA A N 1
ATOM 1260 C CA . ALA A 1 157 ? -19.233 1.452 -22.927 1.00 69.88 157 ALA A CA 1
ATOM 1261 C C . ALA A 1 157 ? -20.079 2.684 -22.550 1.00 69.88 157 ALA A C 1
ATOM 1263 O O . ALA A 1 157 ? -21.302 2.616 -22.576 1.00 69.88 157 ALA A O 1
ATOM 1264 N N . THR A 1 158 ? -19.448 3.815 -22.214 1.00 67.75 158 THR A N 1
ATOM 1265 C CA . THR A 1 158 ? -20.143 5.078 -21.908 1.00 67.75 158 THR A CA 1
ATOM 1266 C C . THR A 1 158 ? -20.458 5.951 -23.123 1.00 67.75 158 THR A C 1
ATOM 1268 O O . THR A 1 158 ? -21.131 6.959 -22.961 1.00 67.75 158 THR A O 1
ATOM 1271 N N . ARG A 1 159 ? -19.934 5.636 -24.317 1.00 56.81 159 ARG A N 1
ATOM 1272 C CA . ARG A 1 159 ? -20.215 6.400 -25.551 1.00 56.81 159 ARG A CA 1
ATOM 1273 C C . ARG A 1 159 ? -21.451 5.907 -26.302 1.00 56.81 159 ARG A C 1
ATOM 1275 O O . ARG A 1 159 ? -21.969 6.661 -27.118 1.00 56.81 159 ARG A O 1
ATOM 1282 N N . ASP A 1 160 ? -21.897 4.688 -26.016 1.00 55.66 160 ASP A N 1
ATOM 1283 C CA . ASP A 1 160 ? -23.021 4.029 -26.690 1.00 55.66 160 ASP A CA 1
ATOM 1284 C C . ASP A 1 160 ? -24.328 4.056 -25.859 1.00 55.66 160 ASP A C 1
ATOM 1286 O O . ASP A 1 160 ? -25.246 3.281 -26.128 1.00 55.66 160 ASP A O 1
ATOM 1290 N N . GLY A 1 161 ? -24.425 4.932 -24.849 1.00 47.03 161 GLY A N 1
ATOM 1291 C CA . GLY A 1 161 ? -25.639 5.189 -24.056 1.00 47.03 161 GLY A CA 1
ATOM 1292 C C . GLY A 1 161 ? -25.914 6.678 -23.921 1.00 47.03 161 GLY A C 1
ATOM 1293 O O . GLY A 1 161 ? -27.110 7.033 -23.851 1.00 47.03 161 GLY A O 1
#

Foldseek 3Di:
DVVVVVVVVVVLLVVLLVVLVVCCVVCVPDDSVRSSVCCSVPPSVVVSVVCVVVVVVQKDKDWAWDDPCCFQPVQQAFEFALQVVRDTDHCNPPHSPHPQNPQKGWDFWDGTWMWMFGQDPNDTDDIDTPGGTYTYIHRDPDDRPDDCDPVNVVVVVVVVD

Organism: Photinus pyralis (NCBI:txid7054)

Radius of gyration: 20.76 Å; chains: 1; bounding box: 50×22×60 Å

Secondary structure (DSSP, 8-state):
-HHHHHHHHHHHHHHHHHHHHHHTTT-TTS-HHHHHHHHIIIIIHHHHHHHHHTT-TTEEEEEEPPPTTGGG-GGGSEEEEGGGTTEEE--TT--TTSGGGTT-EEEEEEEPEEEEEEEETTEEPPPEEEE--EEEEE-SSSPP-----HHHHHHHHTT--